Protein AF-A0A8X6TT26-F1 (afdb_monomer_lite)

pLDDT: mean 86.63, std 10.5, range [43.47, 97.19]

Foldseek 3Di:
DDPPPPCPPADQCCVPPRVLAPDHWAGDRNGIFHDAFQQWDQDPVRRDTDGDALEAEAADQKDKDAQGPPVDDRDPPHDHDYHYDDDPQKDKDWDAPDPPGRMIIIGIDGDD

Organism: Nephila pilipes (NCBI:txid299642)

Secondary structure (DSSP, 8-state):
--------PPP-STTTGGGG-SSEEEEETTEEEEE--TTEEE-TTSS-EEEPPSEEEE-SSEEEEE-TTTTSPPPTT---EEEE---TTEEEEEEESSTT-SEEEEEEEE--

Structure (mmCIF, N/CA/C/O backbone):
data_AF-A0A8X6TT26-F1
#
_entry.id   AF-A0A8X6TT26-F1
#
loop_
_atom_site.group_PDB
_atom_site.id
_atom_site.type_symbol
_atom_site.label_atom_id
_atom_site.label_alt_id
_atom_site.label_comp_id
_atom_site.label_asym_id
_atom_site.label_entity_id
_atom_site.label_seq_id
_atom_site.pdbx_PDB_ins_code
_atom_site.Cartn_x
_atom_site.Cartn_y
_atom_site.Cartn_z
_atom_site.occupancy
_atom_site.B_iso_or_equiv
_atom_site.auth_seq_id
_atom_site.auth_comp_id
_atom_site.auth_asym_id
_atom_site.auth_atom_id
_atom_site.pdbx_PDB_model_num
ATOM 1 N N . MET A 1 1 ? 37.529 -27.861 12.200 1.00 43.47 1 MET A N 1
ATOM 2 C CA . MET A 1 1 ? 36.289 -28.087 11.432 1.00 43.47 1 MET A CA 1
ATOM 3 C C . MET A 1 1 ? 35.720 -26.718 11.100 1.00 43.47 1 MET A C 1
ATOM 5 O O . MET A 1 1 ? 35.050 -26.127 11.932 1.00 43.47 1 MET A O 1
ATOM 9 N N . TYR A 1 2 ? 36.128 -26.150 9.964 1.00 48.53 2 TYR A N 1
ATOM 10 C CA . TYR A 1 2 ? 35.670 -24.831 9.534 1.00 48.53 2 TYR A CA 1
ATOM 11 C C . TYR A 1 2 ? 34.290 -25.015 8.913 1.00 48.53 2 TYR A C 1
ATOM 13 O O . TYR A 1 2 ? 34.158 -25.669 7.881 1.00 48.53 2 TYR A O 1
ATOM 21 N N . ILE A 1 3 ? 33.262 -24.528 9.604 1.00 61.25 3 ILE A N 1
ATOM 22 C CA . ILE A 1 3 ? 31.898 -24.495 9.087 1.00 61.25 3 ILE A CA 1
ATOM 23 C C . ILE A 1 3 ? 31.933 -23.519 7.912 1.00 61.25 3 ILE A C 1
ATOM 25 O O . ILE A 1 3 ? 31.981 -22.306 8.104 1.00 61.25 3 ILE A O 1
ATOM 29 N N . TYR A 1 4 ? 31.984 -24.056 6.695 1.00 55.84 4 TYR A N 1
ATOM 30 C CA . TYR A 1 4 ? 31.735 -23.296 5.480 1.00 55.84 4 TYR A CA 1
ATOM 31 C C . TYR A 1 4 ? 30.271 -22.859 5.516 1.00 55.84 4 TYR A C 1
ATOM 33 O O . TYR A 1 4 ? 29.380 -23.561 5.043 1.00 55.84 4 TYR A O 1
ATOM 41 N N . SER A 1 5 ? 30.022 -21.707 6.134 1.00 59.91 5 SER A N 1
ATOM 42 C CA . SER A 1 5 ? 28.821 -20.935 5.868 1.00 59.91 5 SER A CA 1
ATOM 43 C C . SER A 1 5 ? 28.885 -20.551 4.392 1.00 59.91 5 SER A C 1
ATOM 45 O O . SER A 1 5 ? 29.627 -19.647 4.010 1.00 59.91 5 SER A O 1
ATOM 47 N N . PHE A 1 6 ? 28.173 -21.288 3.540 1.00 57.34 6 PHE A N 1
ATOM 48 C CA . PHE A 1 6 ? 27.784 -20.769 2.238 1.00 57.34 6 PHE A CA 1
ATOM 49 C C . PHE A 1 6 ? 26.831 -19.612 2.519 1.00 57.34 6 PHE A C 1
ATOM 51 O O . PHE A 1 6 ? 25.621 -19.794 2.628 1.00 57.34 6 PHE A O 1
ATOM 58 N N . ILE A 1 7 ? 27.388 -18.416 2.682 1.00 62.66 7 ILE A N 1
ATOM 59 C CA . ILE A 1 7 ? 26.608 -17.194 2.571 1.00 62.66 7 ILE A CA 1
ATOM 60 C C . ILE A 1 7 ? 26.318 -17.080 1.077 1.00 62.66 7 ILE A C 1
ATOM 62 O O . ILE A 1 7 ? 27.113 -16.524 0.321 1.00 62.66 7 ILE A O 1
ATOM 66 N N . PHE A 1 8 ? 25.229 -17.697 0.619 1.00 66.69 8 PHE A N 1
ATOM 67 C CA . PHE A 1 8 ? 24.657 -17.296 -0.654 1.00 66.69 8 PHE A CA 1
ATOM 68 C C . PHE A 1 8 ? 24.120 -15.893 -0.396 1.00 66.69 8 PHE A C 1
ATOM 70 O O . PHE A 1 8 ? 23.069 -15.728 0.222 1.00 66.69 8 PHE A O 1
ATOM 77 N N . LEU A 1 9 ? 24.936 -14.886 -0.714 1.00 81.38 9 LEU A N 1
ATOM 78 C CA . LEU A 1 9 ? 24.490 -13.508 -0.657 1.00 81.38 9 LEU A CA 1
ATOM 79 C C . LEU A 1 9 ? 23.335 -13.410 -1.644 1.00 81.38 9 LEU A C 1
ATOM 81 O O . LEU A 1 9 ? 23.510 -13.666 -2.836 1.00 81.38 9 LEU A O 1
ATOM 85 N N . ASP A 1 10 ? 22.162 -13.118 -1.105 1.00 88.31 10 ASP A N 1
ATOM 86 C CA . ASP A 1 10 ? 20.975 -12.883 -1.895 1.00 88.31 10 ASP A CA 1
ATOM 87 C C . ASP A 1 10 ? 21.243 -11.757 -2.895 1.00 88.31 10 ASP A C 1
ATOM 89 O O . ASP A 1 10 ? 21.869 -10.742 -2.564 1.00 88.31 10 ASP A O 1
ATOM 93 N N . LYS A 1 11 ? 20.830 -11.970 -4.140 1.00 91.31 11 LYS A N 1
ATOM 94 C CA . LYS A 1 11 ? 20.986 -10.954 -5.167 1.00 91.31 11 LYS A CA 1
ATOM 95 C C . LYS A 1 11 ? 19.848 -9.964 -4.991 1.00 91.31 11 LYS A C 1
ATOM 97 O O . LYS A 1 11 ? 18.708 -10.327 -5.190 1.00 91.31 11 LYS A O 1
ATOM 102 N N . ASP A 1 12 ? 20.171 -8.705 -4.724 1.00 93.62 12 ASP A N 1
ATOM 103 C CA . ASP A 1 12 ? 19.151 -7.661 -4.724 1.00 93.62 12 ASP A CA 1
ATOM 104 C C . ASP A 1 12 ? 18.739 -7.322 -6.166 1.00 93.62 12 ASP A C 1
ATOM 106 O O . ASP A 1 12 ? 19.420 -6.561 -6.868 1.00 93.62 12 ASP A O 1
ATOM 110 N N . GLU A 1 13 ? 17.640 -7.910 -6.644 1.00 95.50 13 GLU A N 1
ATOM 111 C CA . GLU A 1 13 ? 17.092 -7.576 -7.962 1.00 95.50 13 GLU A CA 1
ATOM 112 C C . GLU A 1 13 ? 16.488 -6.165 -8.018 1.00 95.50 13 GLU A C 1
ATOM 114 O O . GLU A 1 13 ? 16.454 -5.560 -9.095 1.00 95.50 13 GLU A O 1
AT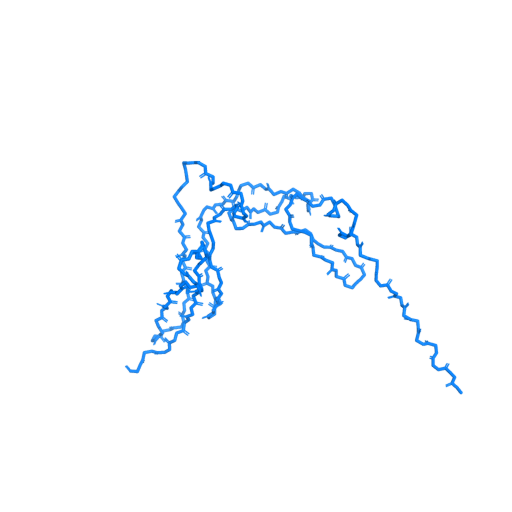OM 119 N N . CYS A 1 14 ? 16.073 -5.602 -6.879 1.00 96.81 14 CYS A N 1
ATOM 120 C CA . CYS A 1 14 ? 15.510 -4.254 -6.801 1.00 96.81 14 CYS A CA 1
ATOM 121 C C . CYS A 1 14 ? 16.570 -3.166 -7.015 1.00 96.81 14 CYS A C 1
ATOM 123 O O . CYS A 1 14 ? 16.245 -2.079 -7.502 1.00 96.81 14 CYS A O 1
ATOM 125 N N . ALA A 1 15 ? 17.841 -3.461 -6.726 1.00 96.44 15 ALA A N 1
ATOM 126 C CA . ALA A 1 15 ? 18.957 -2.532 -6.905 1.00 96.44 15 ALA A CA 1
ATOM 127 C C . ALA A 1 15 ? 19.179 -2.095 -8.368 1.00 96.44 15 ALA A C 1
ATOM 129 O O . ALA A 1 15 ? 19.828 -1.078 -8.618 1.00 96.44 15 ALA A O 1
ATOM 130 N N . THR A 1 16 ? 18.650 -2.835 -9.350 1.00 94.88 16 THR A N 1
ATOM 131 C CA . THR A 1 16 ? 18.751 -2.489 -10.776 1.00 94.88 16 THR A CA 1
ATOM 132 C C . THR A 1 16 ? 17.368 -2.238 -11.364 1.00 94.88 16 THR A C 1
ATOM 134 O O . THR A 1 16 ? 16.537 -3.139 -11.399 1.00 94.88 16 THR A O 1
ATOM 137 N N . ASN A 1 17 ? 17.126 -1.022 -11.867 1.00 94.81 17 ASN A N 1
ATOM 138 C CA . ASN A 1 17 ? 15.867 -0.628 -12.518 1.00 94.81 17 ASN A CA 1
ATOM 139 C C . ASN A 1 17 ? 14.600 -1.020 -11.722 1.00 94.81 17 ASN A C 1
ATOM 141 O O . ASN A 1 17 ? 13.607 -1.442 -12.311 1.00 94.81 17 ASN A O 1
ATOM 145 N N . ASN A 1 18 ? 14.653 -0.939 -10.385 1.00 95.12 18 ASN A N 1
ATOM 146 C CA . ASN A 1 18 ? 13.552 -1.306 -9.485 1.00 95.12 18 ASN A CA 1
ATOM 147 C C . ASN A 1 18 ? 13.022 -2.740 -9.708 1.00 95.12 18 ASN A C 1
ATOM 149 O O . ASN A 1 18 ? 11.820 -2.975 -9.602 1.00 95.12 18 ASN A O 1
ATOM 153 N N . GLY A 1 19 ? 13.872 -3.683 -10.134 1.00 94.12 19 GLY A N 1
ATOM 154 C CA . GLY A 1 19 ? 13.446 -5.040 -10.497 1.00 94.12 19 GLY A CA 1
ATOM 155 C C . GLY A 1 19 ? 12.440 -5.088 -11.656 1.00 94.12 19 GLY A C 1
ATOM 156 O O . GLY A 1 19 ? 11.764 -6.091 -11.839 1.00 94.12 19 GLY A O 1
ATOM 157 N N . GLY A 1 20 ? 12.279 -4.004 -12.425 1.00 95.06 20 GLY A N 1
ATOM 158 C CA . GLY A 1 20 ? 11.223 -3.869 -13.432 1.00 95.06 20 GLY A CA 1
ATOM 159 C C . GLY A 1 20 ? 9.819 -3.658 -12.854 1.00 95.06 20 GLY A C 1
ATOM 160 O O . GLY A 1 20 ? 8.845 -3.790 -13.587 1.00 95.06 20 GLY A O 1
ATOM 161 N N . CYS A 1 21 ? 9.676 -3.380 -11.557 1.00 96.56 21 CYS A N 1
ATOM 162 C CA . CYS A 1 21 ? 8.388 -3.063 -10.944 1.00 96.56 21 CYS A CA 1
ATOM 163 C C . CYS A 1 21 ? 7.944 -1.640 -11.306 1.00 96.56 21 CYS A C 1
ATOM 165 O O . CYS A 1 21 ? 8.749 -0.707 -11.240 1.00 96.56 21 CYS A O 1
ATOM 167 N N . GLN A 1 22 ? 6.653 -1.450 -11.602 1.00 94.50 22 GLN A N 1
ATOM 168 C CA . GLN A 1 22 ? 6.106 -0.118 -11.885 1.00 94.50 22 GLN A CA 1
ATOM 169 C C . GLN A 1 22 ? 6.147 0.804 -10.658 1.00 94.50 22 GLN A C 1
ATOM 171 O O . GLN A 1 22 ? 6.473 1.978 -10.791 1.00 94.50 22 GLN A O 1
ATOM 176 N N . HIS A 1 23 ? 5.815 0.279 -9.473 1.00 92.06 23 HIS A N 1
ATOM 177 C CA . HIS A 1 23 ? 5.773 1.045 -8.223 1.00 92.06 23 HIS A CA 1
ATOM 178 C C . HIS A 1 23 ? 6.849 0.576 -7.235 1.00 92.06 23 HIS A C 1
ATOM 180 O O . HIS A 1 23 ? 7.961 1.096 -7.225 1.00 92.06 23 HIS A O 1
ATOM 186 N N . ILE A 1 24 ? 6.548 -0.421 -6.399 1.00 94.31 24 ILE A N 1
ATOM 187 C CA . ILE A 1 24 ? 7.399 -0.801 -5.267 1.00 94.31 24 ILE A CA 1
ATOM 188 C C . ILE A 1 24 ? 8.026 -2.168 -5.537 1.00 94.31 24 ILE A C 1
ATOM 190 O O . ILE A 1 24 ? 7.297 -3.147 -5.699 1.00 94.31 24 ILE A O 1
ATOM 194 N N . CYS A 1 25 ? 9.355 -2.261 -5.498 1.00 97.19 25 CYS A N 1
ATOM 195 C CA . CYS A 1 25 ? 10.081 -3.532 -5.481 1.00 97.19 25 CYS A CA 1
ATOM 196 C C . CYS A 1 25 ? 10.458 -3.928 -4.049 1.00 97.19 25 CYS A C 1
ATOM 198 O O . CYS A 1 25 ? 10.951 -3.103 -3.277 1.00 97.19 25 CYS A O 1
ATOM 200 N N . LYS A 1 26 ? 10.216 -5.188 -3.678 1.00 96.81 26 LYS A N 1
ATOM 201 C CA . LYS A 1 26 ? 10.598 -5.760 -2.381 1.00 96.81 26 LYS A CA 1
ATOM 202 C C . LYS A 1 26 ? 11.541 -6.932 -2.600 1.00 96.81 26 LYS A C 1
ATOM 204 O O . LYS A 1 26 ? 11.116 -7.969 -3.107 1.00 96.81 26 LYS A O 1
ATOM 209 N N . ASN A 1 27 ? 12.793 -6.766 -2.187 1.00 94.62 27 ASN A N 1
ATOM 210 C CA . ASN A 1 27 ? 13.776 -7.837 -2.223 1.00 94.62 27 ASN A CA 1
ATOM 211 C C . ASN A 1 27 ? 13.477 -8.882 -1.132 1.00 94.62 27 ASN A C 1
ATOM 213 O O . ASN A 1 27 ? 13.119 -8.527 -0.004 1.00 94.62 27 ASN A O 1
ATOM 217 N N . THR A 1 28 ? 13.603 -10.164 -1.459 1.00 93.25 28 THR A N 1
ATOM 218 C CA . THR A 1 28 ? 13.348 -11.298 -0.557 1.00 93.25 28 THR A CA 1
ATOM 219 C C . THR A 1 28 ? 14.476 -12.318 -0.676 1.00 93.25 28 THR A C 1
ATOM 221 O O . THR A 1 28 ? 15.153 -12.384 -1.683 1.00 93.25 28 THR A O 1
ATOM 224 N N . ILE A 1 29 ? 14.695 -13.161 0.333 1.00 90.94 29 ILE A N 1
ATOM 225 C CA . ILE A 1 29 ? 15.801 -14.125 0.258 1.00 90.94 29 ILE A CA 1
ATOM 226 C C . ILE A 1 29 ? 15.535 -15.131 -0.876 1.00 90.94 29 ILE A C 1
ATOM 228 O O . ILE A 1 29 ? 14.634 -15.965 -0.765 1.00 90.94 29 ILE A O 1
ATOM 232 N N . GLY A 1 30 ? 16.339 -15.062 -1.937 1.00 88.56 30 GLY A N 1
ATOM 233 C CA . GLY A 1 30 ? 16.276 -15.907 -3.125 1.00 88.56 30 GLY A CA 1
ATOM 234 C C . GLY A 1 30 ? 15.374 -15.398 -4.260 1.00 88.56 30 GLY A C 1
ATOM 235 O O . GLY A 1 30 ? 15.214 -16.142 -5.229 1.00 88.56 30 GLY A O 1
ATOM 236 N N . SER A 1 31 ? 14.751 -14.213 -4.149 1.00 92.31 31 SER A N 1
ATOM 237 C CA . SER A 1 31 ? 13.858 -13.629 -5.176 1.00 92.31 31 SER A CA 1
ATOM 238 C C . SER A 1 31 ? 13.495 -12.167 -4.859 1.00 92.31 31 SER A C 1
ATOM 240 O O . SER A 1 31 ? 13.807 -11.638 -3.805 1.00 92.31 31 SER A O 1
ATOM 242 N N . TYR A 1 32 ? 12.640 -11.548 -5.664 1.00 95.38 32 TYR A N 1
ATOM 243 C CA . TYR A 1 32 ? 11.964 -10.292 -5.344 1.00 95.38 32 TYR A CA 1
ATOM 244 C C . TYR A 1 32 ? 10.470 -10.372 -5.676 1.00 95.38 32 TYR A C 1
ATOM 246 O O . TYR A 1 32 ? 10.011 -11.310 -6.335 1.00 95.38 32 TYR A O 1
ATOM 254 N N . ALA A 1 33 ? 9.700 -9.391 -5.207 1.00 96.94 33 ALA A N 1
ATOM 255 C CA . ALA A 1 33 ? 8.291 -9.236 -5.548 1.00 96.94 33 ALA A CA 1
ATOM 256 C C . ALA A 1 33 ? 7.923 -7.762 -5.749 1.00 96.94 33 ALA A C 1
ATOM 258 O O . ALA A 1 33 ? 8.333 -6.894 -4.972 1.00 96.94 33 ALA A O 1
ATOM 259 N N . CYS A 1 34 ? 7.091 -7.484 -6.753 1.00 96.38 34 CYS A N 1
ATOM 260 C CA . CYS A 1 34 ? 6.518 -6.159 -6.950 1.00 96.38 34 CYS A CA 1
ATOM 261 C C . CYS A 1 34 ? 5.247 -5.971 -6.117 1.00 96.38 34 CYS A C 1
ATOM 263 O O . CYS A 1 34 ? 4.471 -6.896 -5.872 1.00 96.38 34 CYS A O 1
ATOM 265 N N . SER A 1 35 ? 5.013 -4.736 -5.694 1.00 93.50 35 SER A N 1
ATOM 266 C CA . SER A 1 35 ? 3.791 -4.312 -5.022 1.00 93.50 35 SER A CA 1
ATOM 267 C C . SER A 1 35 ? 3.384 -2.917 -5.486 1.00 93.50 35 SER A C 1
ATOM 269 O O . SER A 1 35 ? 4.200 -2.152 -5.998 1.00 93.50 35 SER A O 1
ATOM 271 N N . CYS A 1 36 ? 2.104 -2.597 -5.329 1.00 90.06 36 CYS A N 1
ATOM 272 C CA . CYS A 1 36 ? 1.530 -1.345 -5.800 1.00 90.06 36 CYS A CA 1
ATOM 273 C C . CYS A 1 36 ? 1.197 -0.413 -4.634 1.00 90.06 36 CYS A C 1
ATOM 275 O O . CYS A 1 36 ? 0.876 -0.877 -3.539 1.00 90.06 36 CYS A O 1
ATOM 277 N N . HIS A 1 37 ? 1.240 0.898 -4.884 1.00 85.06 37 HIS A N 1
ATOM 278 C CA . HIS A 1 37 ? 0.699 1.892 -3.961 1.00 85.06 37 HIS A CA 1
ATOM 279 C C . HIS A 1 37 ? -0.799 1.674 -3.710 1.00 85.06 37 HIS A C 1
ATOM 281 O O . HIS A 1 37 ? -1.506 1.052 -4.511 1.00 85.06 37 HIS A O 1
ATOM 287 N N . ASN A 1 38 ? -1.293 2.229 -2.600 1.00 78.12 38 ASN A N 1
ATOM 288 C CA . ASN A 1 38 ? -2.720 2.225 -2.298 1.00 78.12 38 ASN A CA 1
ATOM 289 C C . ASN A 1 38 ? -3.517 2.797 -3.480 1.00 78.12 38 ASN A C 1
ATOM 291 O O . ASN A 1 38 ? -3.156 3.819 -4.061 1.00 78.12 38 ASN A O 1
ATOM 295 N N . GLY A 1 39 ? -4.597 2.104 -3.827 1.00 74.44 39 GLY A N 1
ATOM 296 C CA . GLY A 1 39 ? -5.486 2.437 -4.941 1.00 74.44 39 GLY A CA 1
ATOM 297 C C . GLY A 1 39 ? -5.157 1.696 -6.233 1.00 74.44 39 GLY A C 1
ATOM 298 O O . GLY A 1 39 ? -5.870 1.857 -7.216 1.00 74.44 39 GLY A O 1
ATOM 299 N N . PHE A 1 40 ? -4.123 0.854 -6.231 1.00 82.25 40 PHE A N 1
ATOM 300 C CA . PHE A 1 40 ? -3.726 0.035 -7.368 1.00 82.25 40 PHE A CA 1
ATOM 301 C C . PHE A 1 40 ? -3.638 -1.435 -6.975 1.00 82.25 40 PHE A C 1
ATOM 303 O O . PHE A 1 40 ? -3.381 -1.782 -5.822 1.00 82.25 40 PHE A O 1
ATOM 310 N N . VAL A 1 41 ? -3.843 -2.308 -7.950 1.00 87.62 41 VAL A N 1
ATOM 311 C CA . VAL A 1 41 ? -3.697 -3.755 -7.792 1.00 87.62 41 VAL A CA 1
ATOM 312 C C . VAL A 1 41 ? -2.663 -4.268 -8.779 1.00 87.62 41 VAL A C 1
ATOM 314 O O . VAL A 1 41 ? -2.574 -3.781 -9.907 1.00 87.62 41 VAL A O 1
ATOM 317 N N . LEU A 1 42 ? -1.872 -5.247 -8.339 1.00 90.56 42 LEU A N 1
ATOM 318 C CA . LEU A 1 42 ? -0.839 -5.842 -9.175 1.00 90.56 42 LEU A CA 1
ATOM 319 C C . LEU A 1 42 ? -1.492 -6.490 -10.402 1.00 90.56 42 LEU A C 1
ATOM 321 O O . LEU A 1 42 ? -2.511 -7.185 -10.309 1.00 90.56 42 LEU A O 1
ATOM 325 N N . HIS A 1 43 ? -0.945 -6.181 -11.565 1.00 91.75 43 HIS A N 1
ATOM 326 C CA . HIS A 1 43 ? -1.345 -6.746 -12.836 1.00 91.75 43 HIS A CA 1
ATOM 327 C C . HIS A 1 43 ? -0.874 -8.205 -12.936 1.00 91.75 43 HIS A C 1
ATOM 329 O O . HIS A 1 43 ? 0.002 -8.649 -12.199 1.00 91.75 43 HIS A O 1
ATOM 335 N N . GLU A 1 44 ? -1.449 -8.969 -13.864 1.00 93.31 44 GLU A N 1
ATOM 336 C CA . GLU A 1 44 ? -1.172 -10.407 -14.011 1.00 93.31 44 GLU A CA 1
ATOM 337 C C . GLU A 1 44 ? 0.268 -10.706 -14.445 1.00 93.31 44 GLU A C 1
ATOM 339 O O . GLU A 1 44 ? 0.752 -11.820 -14.271 1.00 93.31 44 GLU A O 1
ATOM 344 N N . ASN A 1 45 ? 0.978 -9.704 -14.972 1.00 93.44 45 ASN A N 1
ATOM 345 C CA . ASN A 1 45 ? 2.402 -9.821 -15.268 1.00 93.44 45 ASN A CA 1
ATOM 346 C C . ASN A 1 45 ? 3.302 -9.656 -14.035 1.00 93.44 45 ASN A C 1
ATOM 348 O O . ASN A 1 45 ? 4.512 -9.687 -14.201 1.00 93.44 45 ASN A O 1
ATOM 352 N N . ASN A 1 46 ? 2.749 -9.468 -12.832 1.00 93.56 46 ASN A N 1
ATOM 353 C CA . ASN A 1 46 ? 3.474 -9.270 -11.574 1.00 93.56 46 ASN A CA 1
ATOM 354 C C . ASN A 1 46 ? 4.420 -8.057 -11.532 1.00 93.56 46 ASN A C 1
ATOM 356 O O . ASN A 1 46 ? 5.198 -7.952 -10.590 1.00 93.56 46 ASN A O 1
ATOM 360 N N . HIS A 1 47 ? 4.340 -7.138 -12.496 1.00 92.44 47 HIS A N 1
ATOM 361 C CA . HIS A 1 47 ? 5.222 -5.969 -12.594 1.00 92.44 47 HIS A CA 1
ATOM 362 C C . HIS A 1 47 ? 4.447 -4.655 -12.685 1.00 92.44 47 HIS A C 1
ATOM 364 O O . HIS A 1 47 ? 4.817 -3.680 -12.025 1.00 92.44 47 HIS A O 1
ATOM 370 N N . ASP A 1 48 ? 3.354 -4.642 -13.450 1.00 91.75 48 ASP A N 1
ATOM 371 C CA . ASP A 1 48 ? 2.516 -3.460 -13.620 1.00 91.75 48 ASP A CA 1
ATOM 372 C C . ASP A 1 48 ? 1.454 -3.361 -12.521 1.00 91.75 48 ASP A C 1
ATOM 374 O O . ASP A 1 48 ? 1.074 -4.335 -11.871 1.00 91.75 48 ASP A O 1
ATOM 378 N N . CYS A 1 49 ? 0.931 -2.162 -12.341 1.00 90.00 49 CYS A N 1
ATOM 379 C CA . CYS A 1 49 ? -0.097 -1.790 -11.392 1.00 90.00 49 CYS A CA 1
ATOM 380 C C . CYS A 1 49 ? -1.274 -1.198 -12.166 1.00 90.00 49 CYS A C 1
ATOM 382 O O . CYS A 1 49 ? -1.184 -0.133 -12.776 1.00 90.00 49 CYS A O 1
ATOM 384 N N . LYS A 1 50 ? -2.413 -1.890 -12.132 1.00 87.06 50 LYS A N 1
ATOM 385 C CA . LYS A 1 50 ? -3.668 -1.379 -12.698 1.00 87.06 50 LYS A CA 1
ATOM 386 C C . LYS A 1 50 ? -4.444 -0.629 -11.623 1.00 87.06 50 LYS A C 1
ATOM 388 O O . LYS A 1 50 ? -4.344 -0.968 -10.442 1.00 87.06 50 LYS A O 1
ATOM 393 N N . GLU A 1 51 ? -5.218 0.378 -12.023 1.00 77.44 51 GLU A N 1
ATOM 394 C CA . GLU A 1 51 ? -6.107 1.076 -11.091 1.00 77.44 51 GLU A CA 1
ATOM 395 C C . GLU A 1 51 ? -7.010 0.062 -10.379 1.00 77.44 51 GLU A C 1
ATOM 397 O O . GLU A 1 51 ? -7.733 -0.719 -11.003 1.00 77.44 51 GLU A O 1
ATOM 402 N N . GLY A 1 52 ? -6.927 0.057 -9.054 1.00 72.75 52 GLY A N 1
ATOM 403 C CA . GLY A 1 52 ? -7.794 -0.712 -8.184 1.00 72.75 52 GLY A CA 1
ATOM 404 C C . GLY A 1 52 ? -9.078 0.055 -7.878 1.00 72.75 52 GLY A C 1
ATOM 405 O O . GLY A 1 52 ? -9.243 1.231 -8.210 1.00 72.75 52 GLY A O 1
ATOM 406 N 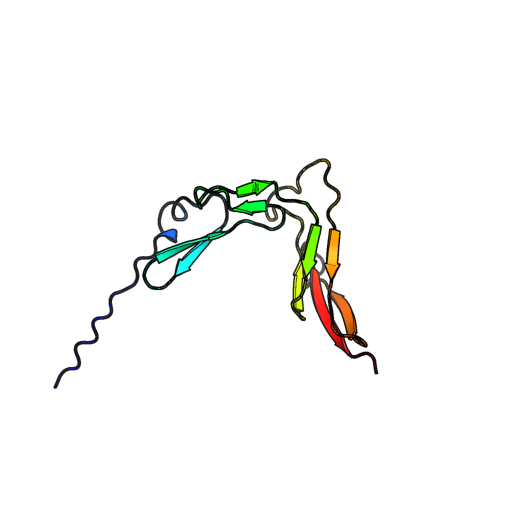N . SER A 1 53 ? -10.011 -0.618 -7.207 1.00 74.94 53 SER A N 1
ATOM 407 C CA . SER A 1 53 ? -11.121 0.084 -6.560 1.00 74.94 53 SER A CA 1
ATOM 408 C C . SER A 1 53 ? -10.574 1.027 -5.479 1.00 74.94 53 SER A C 1
ATOM 410 O O . SER A 1 53 ? -9.606 0.697 -4.798 1.00 74.94 53 SER A O 1
ATOM 412 N N . CYS A 1 54 ? -11.214 2.182 -5.290 1.00 80.12 54 CYS A N 1
ATOM 413 C CA . CYS A 1 54 ? -10.818 3.205 -4.310 1.00 80.12 54 CYS A CA 1
ATOM 414 C C . CYS A 1 54 ? -11.255 2.862 -2.864 1.00 80.12 54 CYS A C 1
ATOM 416 O O . CYS A 1 54 ? -11.224 3.705 -1.968 1.00 80.12 54 CYS A O 1
ATOM 418 N N . SER A 1 55 ? -11.752 1.646 -2.626 1.00 84.38 55 SER A N 1
ATOM 419 C CA . SER A 1 55 ? -12.225 1.193 -1.316 1.00 84.38 55 SER A CA 1
ATOM 420 C C . SER A 1 55 ? -11.179 0.302 -0.650 1.00 84.38 55 SER A C 1
ATOM 422 O O . SER A 1 55 ? -10.923 -0.813 -1.106 1.00 84.38 55 SER A O 1
ATOM 424 N N . HIS A 1 56 ? -10.605 0.778 0.451 1.00 84.44 56 HIS A N 1
ATOM 425 C CA . HIS A 1 56 ? -9.565 0.085 1.211 1.00 84.44 56 HIS A CA 1
ATOM 426 C C . HIS A 1 56 ? -10.138 -0.496 2.503 1.00 84.44 56 HIS A C 1
ATOM 428 O O . HIS A 1 56 ? -10.816 0.212 3.240 1.00 84.44 56 HIS A O 1
ATOM 434 N N . GLN A 1 57 ? -9.850 -1.764 2.811 1.00 88.75 57 GLN A N 1
ATOM 435 C CA . GLN A 1 57 ? -10.239 -2.381 4.085 1.00 88.75 57 GLN A CA 1
ATOM 436 C C . GLN A 1 57 ? -9.041 -2.466 5.024 1.00 88.75 57 GLN A C 1
ATOM 438 O O . GLN A 1 57 ? -8.056 -3.135 4.719 1.00 88.75 57 GLN A O 1
ATOM 443 N N . MET A 1 58 ? -9.135 -1.789 6.164 1.00 91.69 58 MET A N 1
ATOM 444 C CA . MET A 1 58 ? -8.104 -1.772 7.196 1.00 91.69 58 MET A CA 1
ATOM 445 C C . MET A 1 58 ? -8.515 -2.743 8.304 1.00 91.69 58 MET A C 1
ATOM 447 O O . MET A 1 58 ? -9.451 -2.469 9.056 1.00 91.69 58 MET A O 1
ATOM 451 N N . THR A 1 59 ? -7.848 -3.894 8.378 1.00 92.06 59 THR A N 1
ATOM 452 C CA . THR A 1 59 ? -8.093 -4.935 9.396 1.00 92.06 59 THR A CA 1
ATOM 453 C C . THR A 1 59 ? -7.015 -4.973 10.476 1.00 92.06 59 THR A C 1
ATOM 455 O O . THR A 1 59 ? -7.191 -5.618 11.508 1.00 92.06 59 THR A O 1
ATOM 458 N N . THR A 1 60 ? -5.887 -4.295 10.256 1.00 91.06 60 THR A N 1
ATOM 459 C CA . THR A 1 60 ? -4.816 -4.198 11.244 1.00 91.06 60 THR A CA 1
ATOM 460 C C . THR A 1 60 ? -5.226 -3.251 12.374 1.00 91.06 60 THR A C 1
ATOM 462 O O . THR A 1 60 ? -5.936 -2.273 12.139 1.00 91.06 60 THR A O 1
ATOM 465 N N . PRO A 1 61 ? -4.782 -3.495 13.619 1.00 93.44 61 PRO A N 1
ATOM 466 C CA . PRO A 1 61 ? -5.106 -2.621 14.742 1.00 93.44 61 PRO A CA 1
ATOM 467 C C . PRO A 1 61 ? -4.376 -1.276 14.675 1.00 93.44 61 PRO A C 1
ATOM 469 O O . PRO A 1 61 ? -4.728 -0.368 15.413 1.00 93.44 61 PRO A O 1
ATOM 472 N N . PHE A 1 62 ? -3.368 -1.130 13.819 1.00 93.75 62 PHE A N 1
ATOM 473 C CA . PHE A 1 62 ? -2.669 0.124 13.566 1.00 93.75 62 PHE A CA 1
ATOM 474 C C . PHE A 1 62 ? -2.123 0.152 12.138 1.00 93.75 62 PHE A C 1
ATOM 476 O O . PHE A 1 62 ? -1.994 -0.896 11.492 1.00 93.75 62 PHE A O 1
ATOM 483 N N . GLY A 1 63 ? -1.782 1.342 11.657 1.00 91.62 63 GLY A N 1
ATOM 484 C CA . GLY A 1 63 ? -1.143 1.530 10.362 1.00 91.62 63 GLY A CA 1
ATOM 485 C C . GLY A 1 63 ? -1.097 2.993 9.945 1.00 91.62 63 GLY A C 1
ATOM 486 O O . GLY A 1 63 ? -1.377 3.891 10.738 1.00 91.62 63 GLY A O 1
ATOM 487 N N . GLU A 1 64 ? -0.757 3.217 8.684 1.00 91.00 64 GLU A N 1
ATOM 488 C CA . GLU A 1 64 ? -0.683 4.532 8.058 1.00 91.00 64 GLU A CA 1
ATOM 489 C C . GLU A 1 64 ? -1.589 4.546 6.827 1.00 91.00 64 GLU A C 1
ATOM 491 O O . GLU A 1 64 ? -1.563 3.619 6.013 1.00 91.00 64 GLU A O 1
ATOM 496 N N . ILE A 1 65 ? -2.408 5.586 6.703 1.00 89.50 65 ILE A N 1
ATOM 497 C CA . ILE A 1 65 ? -3.189 5.861 5.503 1.00 89.50 65 ILE A CA 1
ATOM 498 C C . ILE A 1 65 ? -2.614 7.089 4.808 1.00 89.50 65 ILE A C 1
ATOM 500 O O . ILE A 1 65 ? -2.310 8.104 5.432 1.00 89.50 65 ILE A O 1
ATOM 504 N N . THR A 1 66 ? -2.493 6.986 3.494 1.00 88.12 66 THR A N 1
ATOM 505 C CA . THR A 1 66 ? -2.058 8.064 2.610 1.00 88.12 66 THR A CA 1
ATOM 506 C C . THR A 1 66 ? -3.047 8.193 1.473 1.00 88.12 66 THR A C 1
ATOM 508 O O . THR A 1 66 ? -3.803 7.257 1.187 1.00 88.12 66 THR A O 1
ATOM 511 N N . SER A 1 67 ? -3.046 9.344 0.804 1.00 86.19 67 SER A N 1
ATOM 512 C CA . SER A 1 67 ? -3.778 9.470 -0.449 1.00 86.19 67 SER A CA 1
ATOM 513 C C . SER A 1 67 ? -3.319 8.377 -1.431 1.00 86.19 67 SER A C 1
ATOM 515 O O . SER A 1 67 ? -2.114 8.145 -1.557 1.00 86.19 67 SER A O 1
ATOM 517 N N . PRO A 1 68 ? -4.240 7.708 -2.142 1.00 84.50 68 PRO A N 1
ATOM 518 C CA . PRO A 1 68 ? -3.901 6.819 -3.240 1.00 84.50 68 PRO A CA 1
ATOM 519 C C . PRO A 1 68 ? -2.888 7.458 -4.175 1.00 84.50 68 PRO A C 1
ATOM 521 O O . PRO A 1 68 ? -2.981 8.655 -4.447 1.00 84.50 68 PRO A O 1
ATOM 524 N N . ASN A 1 69 ? -1.959 6.646 -4.670 1.00 80.81 69 ASN A N 1
ATOM 525 C CA . ASN A 1 69 ? -0.847 7.073 -5.520 1.00 80.81 69 ASN A CA 1
ATOM 526 C C . ASN A 1 69 ? 0.237 7.947 -4.858 1.00 80.81 69 ASN A C 1
ATOM 528 O O . ASN A 1 69 ? 1.177 8.323 -5.540 1.00 80.81 69 ASN A O 1
ATOM 532 N N . PHE A 1 70 ? 0.164 8.264 -3.561 1.00 84.25 70 PHE A N 1
ATOM 533 C CA . PHE A 1 70 ? 1.229 9.027 -2.896 1.00 84.25 70 PHE A CA 1
ATOM 534 C C . PHE A 1 70 ? 2.604 8.315 -3.024 1.00 84.25 70 PHE A C 1
ATOM 536 O O . PHE A 1 70 ? 2.652 7.110 -2.737 1.00 84.25 70 PHE A O 1
ATOM 543 N N . PRO A 1 71 ? 3.718 8.999 -3.396 1.00 84.19 71 PRO A N 1
ATOM 544 C CA . PRO A 1 71 ? 3.957 10.453 -3.422 1.00 84.19 71 PRO A CA 1
ATOM 545 C C . PRO A 1 71 ? 3.422 11.253 -4.605 1.00 84.19 71 PRO A C 1
ATOM 547 O O . PRO A 1 71 ? 3.474 12.485 -4.592 1.00 84.19 71 PRO A O 1
ATOM 550 N N . ASP A 1 72 ? 2.898 10.569 -5.605 1.00 83.38 72 ASP A N 1
ATOM 551 C CA . ASP A 1 72 ? 2.364 11.194 -6.797 1.00 83.38 72 ASP A CA 1
ATOM 552 C C . ASP A 1 72 ? 0.946 11.733 -6.577 1.00 83.38 72 ASP A C 1
ATOM 554 O O . ASP A 1 72 ? 0.311 11.572 -5.528 1.00 83.38 72 ASP A O 1
ATOM 558 N N . TYR A 1 73 ? 0.441 12.429 -7.595 1.00 82.94 73 TYR A N 1
ATOM 559 C CA . TYR A 1 73 ? -0.872 13.054 -7.547 1.00 82.94 73 TYR A CA 1
ATOM 560 C C . TYR A 1 73 ? -1.976 12.028 -7.307 1.00 82.94 73 TYR A C 1
ATOM 562 O O . TYR A 1 73 ? -2.036 10.983 -7.962 1.00 82.94 73 TYR A O 1
ATOM 570 N N . TYR A 1 74 ? -2.898 12.392 -6.415 1.00 83.69 74 TYR A N 1
ATOM 571 C CA . TYR A 1 74 ? -4.132 11.650 -6.219 1.00 83.69 74 TYR A CA 1
ATOM 572 C C . TYR A 1 74 ? -4.878 11.504 -7.559 1.00 83.69 74 TYR A C 1
ATOM 574 O O . TYR A 1 74 ? -5.058 12.505 -8.266 1.00 83.69 74 TYR A O 1
ATOM 582 N N . PRO A 1 75 ? -5.338 10.295 -7.922 1.00 82.50 75 PRO A N 1
ATOM 583 C CA . PRO A 1 75 ? -6.025 10.070 -9.187 1.00 82.50 75 PRO A CA 1
ATOM 584 C C . PRO A 1 75 ? -7.273 10.954 -9.326 1.00 82.50 75 PRO A C 1
ATOM 586 O O . PRO A 1 75 ? -8.148 10.984 -8.460 1.00 82.50 75 PRO A O 1
ATOM 589 N N . GLY A 1 76 ? -7.375 11.688 -10.434 1.00 80.75 76 GLY A N 1
ATOM 590 C CA . GLY A 1 76 ? -8.492 12.605 -10.659 1.00 80.75 76 GLY A CA 1
ATOM 591 C C . GLY A 1 76 ? -9.844 11.886 -10.749 1.00 80.75 76 GLY A C 1
ATOM 592 O O . GLY A 1 76 ? -9.952 10.828 -11.365 1.00 80.75 76 GLY A O 1
ATOM 593 N N . ARG A 1 77 ? -10.899 12.520 -10.210 1.00 78.56 77 ARG A N 1
ATOM 594 C CA . ARG A 1 77 ? -12.298 12.032 -10.241 1.00 78.56 77 ARG A CA 1
ATOM 595 C C . ARG A 1 77 ? -12.505 10.697 -9.513 1.00 78.56 77 ARG A C 1
ATOM 597 O O . ARG A 1 77 ? -13.251 9.838 -9.983 1.00 78.56 77 ARG A O 1
ATOM 604 N N . LYS A 1 78 ? -11.842 10.521 -8.373 1.00 79.88 78 LYS A N 1
ATOM 605 C CA . LYS A 1 78 ? -12.039 9.368 -7.493 1.00 79.88 78 LYS A CA 1
ATOM 606 C C . LYS A 1 78 ? -12.462 9.832 -6.106 1.00 79.88 78 LYS A C 1
ATOM 608 O O . LYS A 1 78 ? -11.854 10.747 -5.561 1.00 79.88 78 LYS A O 1
ATOM 613 N N . ASP A 1 79 ? -13.417 9.124 -5.518 1.00 84.44 79 ASP A N 1
ATOM 614 C CA . ASP A 1 79 ? -13.826 9.285 -4.123 1.00 84.44 79 ASP A CA 1
ATOM 615 C C . ASP A 1 79 ? -13.413 8.024 -3.357 1.00 84.44 79 ASP A C 1
ATOM 617 O O . ASP A 1 79 ? -14.053 6.974 -3.455 1.00 84.44 79 ASP A O 1
ATOM 621 N N . CYS A 1 80 ? -12.281 8.100 -2.658 1.00 85.31 80 CYS A N 1
ATOM 622 C CA . CYS A 1 80 ? -11.722 6.973 -1.918 1.00 85.31 80 CYS A CA 1
ATOM 623 C C . CYS A 1 80 ? -12.307 6.847 -0.515 1.00 85.31 80 CYS A C 1
ATOM 625 O O . CYS A 1 80 ? -12.571 7.844 0.157 1.00 85.31 80 CYS A O 1
ATOM 627 N N . ALA A 1 81 ? -12.451 5.606 -0.051 1.00 88.75 81 ALA A N 1
ATOM 628 C CA . ALA A 1 81 ? -12.965 5.296 1.276 1.00 88.75 81 ALA A CA 1
ATOM 629 C C . ALA A 1 81 ? -12.075 4.267 1.981 1.00 88.75 81 ALA A C 1
ATOM 631 O O . ALA A 1 81 ? -11.728 3.232 1.409 1.00 88.75 81 ALA A O 1
ATOM 632 N N . TRP A 1 82 ? -11.763 4.529 3.251 1.00 90.19 82 TRP A N 1
ATOM 633 C CA . TRP A 1 82 ? -11.078 3.593 4.141 1.00 90.19 82 TRP A CA 1
ATOM 634 C C . TRP A 1 82 ? -12.090 3.010 5.123 1.00 90.19 82 TRP A C 1
ATOM 636 O O . TRP A 1 82 ? -12.623 3.713 5.981 1.00 90.19 82 TRP A O 1
ATOM 646 N N . LEU A 1 83 ? -12.369 1.717 4.980 1.00 91.44 83 LEU A N 1
ATOM 647 C CA . LEU A 1 83 ? -13.243 0.956 5.858 1.00 91.44 83 LEU A CA 1
ATOM 648 C C . LEU A 1 83 ? -12.406 0.290 6.950 1.00 91.44 83 LEU A C 1
ATOM 650 O O . LEU A 1 83 ? -11.711 -0.695 6.702 1.00 91.44 83 LEU A O 1
ATOM 654 N N . PHE A 1 84 ? -12.489 0.814 8.167 1.00 93.12 84 PHE A N 1
ATOM 655 C CA . PHE A 1 84 ? -11.839 0.217 9.330 1.00 93.12 84 PHE A CA 1
ATOM 656 C C . PHE A 1 84 ? -12.705 -0.899 9.908 1.00 93.12 84 PHE A C 1
ATOM 658 O O . PHE A 1 84 ? -13.862 -0.674 10.262 1.00 93.12 84 PHE A O 1
ATOM 665 N N . THR A 1 85 ? -12.133 -2.094 10.033 1.00 93.25 85 THR A N 1
ATOM 666 C CA . THR A 1 85 ? -12.770 -3.237 10.694 1.00 93.25 85 THR A CA 1
ATOM 667 C C . THR A 1 85 ? -11.994 -3.545 11.965 1.00 93.25 85 THR A C 1
ATOM 669 O O . THR A 1 85 ? -10.825 -3.914 11.902 1.00 93.25 85 THR A O 1
ATOM 672 N N . THR A 1 86 ? -12.632 -3.375 13.122 1.00 91.88 86 THR A N 1
ATOM 673 C CA . THR A 1 86 ? -12.016 -3.608 14.434 1.00 91.88 86 THR A CA 1
ATOM 674 C C . THR A 1 86 ? -12.890 -4.499 15.310 1.00 91.88 86 THR A C 1
ATOM 676 O O . THR A 1 86 ? -14.058 -4.748 15.004 1.00 91.88 86 THR A O 1
ATOM 679 N N . THR A 1 87 ? -12.316 -5.006 16.396 1.00 92.62 87 THR A N 1
ATOM 680 C CA . THR A 1 87 ? -13.022 -5.795 17.404 1.00 92.62 87 THR A CA 1
ATOM 681 C C . THR A 1 87 ? -14.104 -4.957 18.104 1.00 92.62 87 THR A C 1
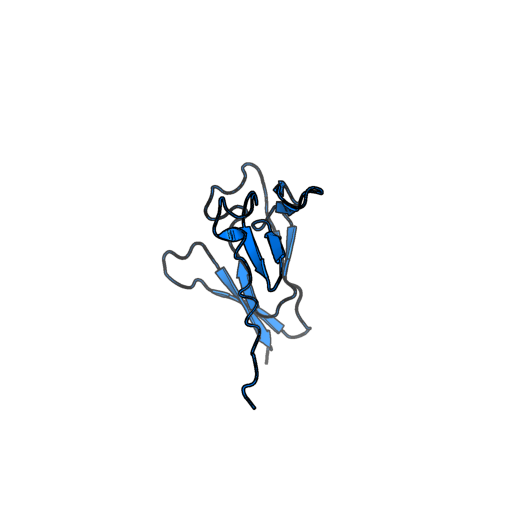ATOM 683 O O . THR A 1 87 ? -13.938 -3.747 18.291 1.00 92.62 87 THR A O 1
ATOM 686 N N . PRO A 1 88 ? -15.229 -5.568 18.526 1.00 93.56 88 PRO A N 1
ATOM 687 C CA . PRO A 1 88 ? -16.255 -4.863 19.289 1.00 93.56 88 PRO A CA 1
ATOM 688 C C . PRO A 1 88 ? -15.681 -4.182 20.538 1.00 93.56 88 PRO A C 1
ATOM 690 O O . PRO A 1 88 ? -14.772 -4.702 21.185 1.00 93.56 88 PRO A O 1
ATOM 693 N N . GLY A 1 89 ? -16.209 -3.004 20.872 1.00 92.88 89 GLY A N 1
ATOM 694 C CA . GLY A 1 89 ? -15.742 -2.223 22.021 1.00 92.88 89 GLY A CA 1
ATOM 695 C C . GLY A 1 89 ? -14.426 -1.477 21.793 1.00 92.88 89 GLY A C 1
ATOM 696 O O . GLY A 1 89 ? -13.913 -0.893 22.737 1.00 92.88 89 GLY A O 1
ATOM 697 N N . HIS A 1 90 ? -13.879 -1.461 20.574 1.00 95.00 90 HIS A N 1
ATOM 698 C CA . HIS A 1 90 ? -12.740 -0.612 20.224 1.00 95.00 90 HIS A CA 1
ATOM 699 C C . HIS A 1 90 ? -13.177 0.632 19.440 1.00 95.00 90 HIS A C 1
ATOM 701 O O . HIS A 1 90 ? -14.188 0.632 18.735 1.00 95.00 90 HIS A O 1
ATOM 707 N N . ARG A 1 91 ? -12.391 1.704 19.544 1.00 93.38 91 ARG A N 1
ATOM 708 C CA . ARG A 1 91 ? -12.489 2.922 18.730 1.00 93.38 91 ARG A CA 1
ATOM 709 C C . ARG A 1 91 ? -11.228 3.085 17.893 1.00 93.38 91 ARG A C 1
ATOM 711 O O . ARG A 1 91 ? -10.157 2.635 18.283 1.00 93.38 91 ARG A O 1
ATOM 718 N N . ILE A 1 92 ? -11.358 3.762 16.755 1.00 95.50 92 ILE A N 1
ATOM 719 C CA . ILE A 1 92 ? -10.231 4.134 15.896 1.00 95.50 92 ILE A CA 1
ATOM 720 C C . ILE A 1 92 ? -9.886 5.598 16.146 1.00 95.50 92 ILE A C 1
ATOM 722 O O . ILE A 1 92 ? -10.770 6.457 16.124 1.00 95.50 92 ILE A O 1
ATOM 726 N N . LYS A 1 93 ? -8.606 5.888 16.371 1.00 94.06 93 LYS A N 1
ATOM 727 C CA . LYS A 1 93 ? -8.079 7.252 16.442 1.00 94.06 93 LYS A CA 1
ATOM 728 C C . LYS A 1 93 ? -7.150 7.494 15.262 1.00 94.06 93 LYS A C 1
ATOM 730 O O . LYS A 1 93 ? -6.274 6.679 14.991 1.00 94.06 93 LYS A O 1
ATOM 735 N N . LEU A 1 94 ? -7.366 8.618 14.583 1.00 93.38 94 LEU A N 1
ATOM 736 C CA . LEU A 1 94 ? -6.528 9.117 13.496 1.00 93.38 94 LEU A CA 1
ATOM 737 C C . LEU A 1 94 ? -5.652 10.249 14.036 1.00 93.38 94 LEU A C 1
ATOM 739 O O . LEU A 1 94 ? -6.159 11.153 14.704 1.00 93.38 94 LEU A O 1
ATOM 743 N N . VAL A 1 95 ? -4.351 10.190 13.771 1.00 91.88 95 VAL A N 1
ATOM 744 C CA . VAL A 1 95 ? -3.372 11.206 14.175 1.00 91.88 95 VAL A CA 1
ATOM 745 C C . VAL A 1 95 ? -2.418 11.496 13.024 1.00 91.88 95 VAL A C 1
ATOM 747 O O . VAL A 1 95 ? -2.026 10.589 12.298 1.00 91.88 95 VAL A O 1
ATOM 750 N N . SER A 1 96 ? -2.019 12.752 12.857 1.00 89.50 96 SER A N 1
ATOM 751 C CA . SER A 1 96 ? -0.908 13.112 11.975 1.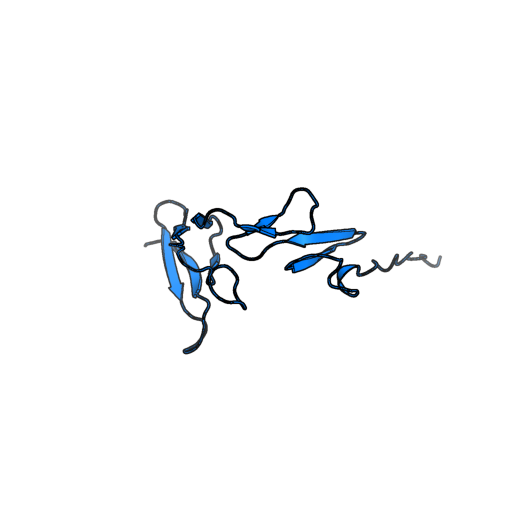00 89.50 96 SER A CA 1
ATOM 752 C C . SER A 1 96 ? 0.412 13.033 12.748 1.00 89.50 96 SER A C 1
ATOM 754 O O . SER A 1 96 ? 0.451 13.301 13.951 1.00 89.50 96 SER A O 1
ATOM 756 N N . SER A 1 97 ? 1.500 12.651 12.074 1.00 76.94 97 SER A N 1
ATOM 757 C CA . SER A 1 97 ? 2.835 12.601 12.691 1.00 76.94 9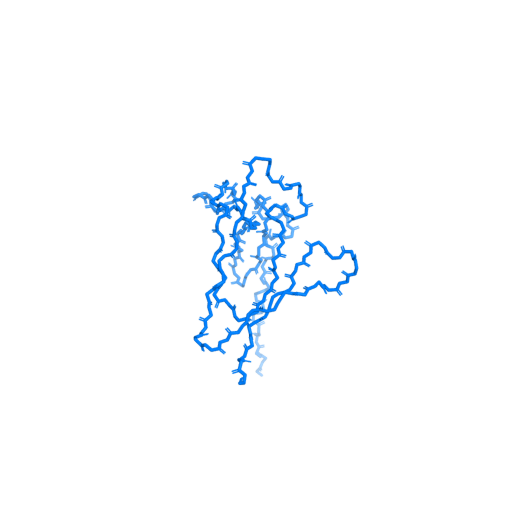7 SER A CA 1
ATOM 758 C C . SER A 1 97 ? 3.427 13.994 12.951 1.00 76.94 97 SER A C 1
ATOM 760 O O . SER A 1 97 ? 4.216 14.158 13.876 1.00 76.94 97 SER A O 1
ATOM 762 N N . GLU A 1 98 ? 3.024 15.002 12.171 1.00 82.75 98 GLU A N 1
ATOM 763 C CA . GLU A 1 98 ? 3.467 16.397 12.273 1.00 82.75 98 GLU A CA 1
ATOM 764 C C . GLU A 1 98 ? 2.504 17.352 11.540 1.00 82.75 98 GLU A C 1
ATOM 766 O O . GLU A 1 98 ? 1.576 16.913 10.855 1.00 82.75 98 GLU A O 1
ATOM 771 N N . MET A 1 99 ? 2.720 18.668 11.674 1.00 70.38 99 MET A N 1
ATOM 772 C CA . MET A 1 99 ? 1.839 19.729 11.143 1.00 70.38 99 MET A CA 1
ATOM 773 C C . MET A 1 99 ? 1.807 19.820 9.603 1.00 70.38 99 MET A C 1
ATOM 775 O O . MET A 1 99 ? 0.966 20.522 9.051 1.00 70.38 99 MET A O 1
ATOM 779 N N . TRP A 1 100 ? 2.664 19.067 8.912 1.00 72.50 100 TRP A N 1
ATOM 780 C CA . TRP A 1 100 ? 2.689 18.944 7.449 1.00 72.50 100 TRP A CA 1
ATOM 781 C C . TRP A 1 100 ? 2.583 17.494 6.973 1.00 72.50 100 TRP A C 1
ATOM 783 O O . TRP A 1 100 ? 2.821 17.211 5.799 1.00 72.50 100 TRP A O 1
ATOM 793 N N . SER A 1 101 ? 2.230 16.569 7.871 1.00 76.62 101 SER A N 1
ATOM 794 C CA . SER A 1 101 ? 2.082 15.172 7.488 1.00 76.62 101 SER A CA 1
ATOM 795 C C . SER A 1 101 ? 0.847 15.000 6.611 1.00 76.62 101 SER A C 1
ATOM 797 O O . SER A 1 101 ? -0.287 15.259 7.004 1.00 76.62 101 SER A O 1
ATOM 799 N N . ILE A 1 102 ? 1.114 14.562 5.397 1.00 79.44 102 ILE A N 1
ATOM 800 C CA . ILE A 1 102 ? 0.187 14.110 4.350 1.00 79.44 102 ILE A CA 1
ATOM 801 C C . ILE A 1 102 ? -0.354 12.694 4.602 1.00 79.44 102 ILE A C 1
ATOM 803 O O . ILE A 1 102 ? -1.225 12.215 3.873 1.00 79.44 102 ILE A O 1
ATOM 807 N N . SER A 1 103 ? 0.169 12.034 5.632 1.00 86.56 103 SER A N 1
ATOM 808 C CA . SER A 1 103 ? -0.242 10.719 6.082 1.00 86.56 103 SER A CA 1
ATOM 809 C C . SER A 1 103 ? -0.973 10.820 7.413 1.00 86.56 103 SER A C 1
ATOM 811 O O . SER A 1 103 ? -0.637 11.641 8.272 1.00 86.56 103 SER A O 1
ATOM 813 N N . LEU A 1 104 ? -1.941 9.933 7.627 1.00 90.50 104 LEU A N 1
ATOM 814 C CA . LEU A 1 104 ? -2.573 9.759 8.929 1.00 90.50 104 LEU A CA 1
ATOM 815 C C . LEU A 1 104 ? -2.197 8.391 9.483 1.00 90.50 104 LEU A C 1
ATOM 817 O O . LEU A 1 104 ? -2.460 7.358 8.873 1.00 90.50 104 LEU A O 1
ATOM 821 N N . LEU A 1 105 ? -1.622 8.382 10.676 1.00 92.12 105 LEU A N 1
ATOM 822 C CA . LEU A 1 105 ? -1.494 7.173 11.467 1.00 92.12 105 LEU A CA 1
ATOM 823 C C . LEU A 1 105 ? -2.853 6.860 12.086 1.00 92.12 105 LEU A C 1
ATOM 825 O O . LEU A 1 105 ? -3.524 7.740 12.630 1.00 92.12 105 LEU A O 1
ATOM 829 N N . PHE A 1 106 ? -3.251 5.598 12.032 1.00 94.19 106 PHE A N 1
ATOM 830 C CA . PHE A 1 106 ? -4.437 5.115 12.716 1.00 94.19 106 PHE A CA 1
ATOM 831 C C . PHE A 1 106 ? -4.063 4.052 13.734 1.00 94.19 106 PHE A C 1
ATOM 833 O O . PHE A 1 106 ? -3.141 3.263 13.525 1.00 94.19 106 PHE A O 1
ATOM 840 N N . TYR A 1 107 ? -4.804 4.018 14.834 1.00 94.88 107 TYR A N 1
ATOM 841 C CA . TYR A 1 107 ? -4.717 2.940 15.804 1.00 94.88 107 TYR A CA 1
ATOM 842 C C . TYR A 1 107 ? -6.071 2.678 16.462 1.00 94.88 107 TYR A C 1
ATOM 844 O O . TYR A 1 107 ? -6.861 3.590 16.719 1.00 94.88 107 TYR A O 1
ATOM 852 N N . SER A 1 108 ? -6.328 1.402 16.709 1.00 94.88 108 SER A N 1
ATOM 853 C CA . SER A 1 108 ? -7.480 0.859 17.408 1.00 94.88 108 SER A CA 1
ATOM 854 C C . SER A 1 108 ? -7.173 0.759 18.896 1.00 94.88 108 SER A C 1
ATOM 856 O O . SER A 1 108 ? -6.112 0.263 19.276 1.00 94.88 108 SER A O 1
ATOM 858 N N . PHE A 1 109 ? -8.091 1.216 19.743 1.00 93.94 109 PHE A N 1
ATOM 859 C CA . PHE A 1 109 ? -7.944 1.179 21.197 1.00 93.94 109 PHE A CA 1
ATOM 860 C C . PHE A 1 109 ? -9.264 0.777 21.876 1.00 93.94 109 PHE A C 1
ATOM 862 O O . PHE A 1 109 ? -10.328 1.161 21.382 1.00 93.94 109 PHE A O 1
ATOM 869 N N . PRO A 1 110 ? -9.227 0.018 22.988 1.00 94.81 110 PRO A N 1
ATOM 870 C CA . PRO A 1 110 ? -10.425 -0.340 23.743 1.00 94.81 110 PRO A CA 1
ATOM 871 C C . PRO A 1 110 ? -11.122 0.898 24.319 1.00 94.81 110 PRO A C 1
ATOM 873 O O . PRO A 1 110 ? -10.465 1.848 24.746 1.00 94.81 110 PRO A O 1
ATOM 876 N N . VAL A 1 111 ? -12.451 0.878 24.346 1.00 89.38 111 VAL A N 1
ATOM 877 C CA . VAL A 1 111 ? -13.268 1.829 25.103 1.00 89.38 111 VAL A CA 1
ATOM 878 C C . VAL A 1 111 ? -13.480 1.238 26.492 1.00 89.38 111 VAL A C 1
ATOM 880 O O . VAL A 1 111 ? -13.997 0.127 26.594 1.00 89.38 111 VAL A O 1
ATOM 883 N N . GLU A 1 112 ? -13.045 1.958 27.526 1.00 77.88 112 GLU A N 1
ATOM 884 C CA . GLU A 1 112 ? -13.368 1.649 28.929 1.00 77.88 112 GLU A CA 1
ATOM 885 C C . GLU A 1 112 ? -14.864 1.824 29.224 1.00 77.88 112 GLU A C 1
ATOM 887 O O . GLU A 1 112 ? -15.479 2.767 28.664 1.00 77.88 112 GLU A O 1
#

Sequence (112 aa):
MYIYSFIFLDKDECATNNGGCQHICKNTIGSYACSCHNGFVLHENNHDCKEGSCSHQMTTPFGEITSPNFPDYYPGRKDCAWLFTTTPGHRIKLVSSEMWSISLLFYSFPVE

Radius of gyration: 18.93 Å; chains: 1; bounding box: 52×48×44 Å

InterPro domains:
  IPR000152 EGF-type aspartate/asparag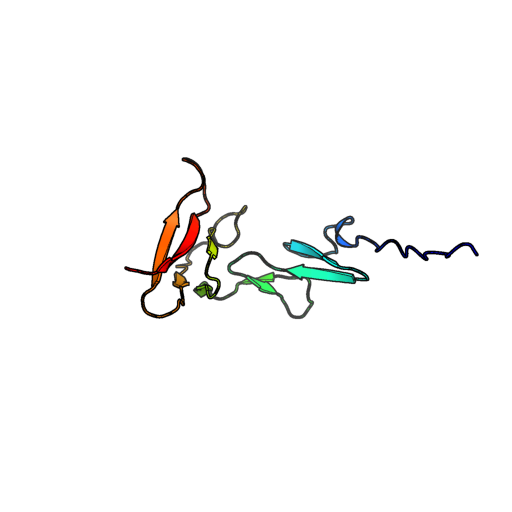ine hydroxylation site [PS00010] (25-36)
  IPR000742 EGF-like domain [PS01186] (34-49)
  IPR000742 EGF-like domain [PS50026] (10-50)
  IPR000742 EGF-like domain [SM00181] (13-50)
  IPR000859 CUB domain [PF00431] (54-98)
  IPR000859 CUB domain [PS01180] (54-112)
  IPR000859 CUB domain [cd00041] (54-94)
  IPR001881 EGF-like calcium-binding domain [SM00179] (10-50)
  IPR018097 EGF-like calcium-binding, conserved site [PS01187] (10-34)
  IPR035914 Spermadhesin, CUB domain superfamily [G3DSA:2.60.120.290] (48-104)
  IPR035914 Spermadhesin, CUB domain superfamily [SSF49854] (53-97)
  IPR052071 Signal peptide, CUB and EGF-like domain-containing protein [PTHR24046] (9-50)